Protein AF-A0A7J9T7B8-F1 (afdb_monomer)

Mean predicted aligned error: 6.63 Å

Solvent-accessible surface area (backbone atoms only — not compar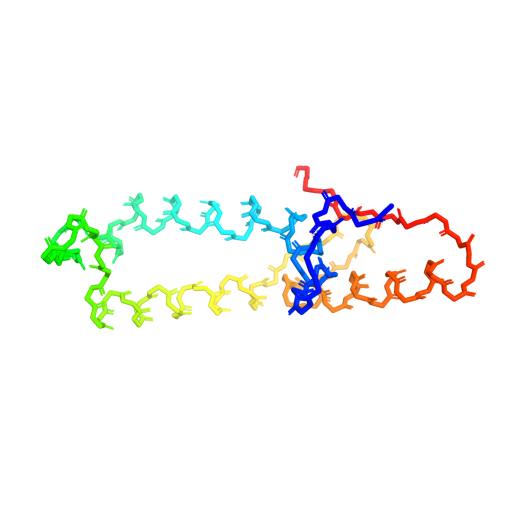able to full-atom values): 6850 Å² total; per-residue (Å²): 136,72,94,74,75,88,61,94,90,61,75,47,64,66,58,58,62,47,58,66,42,39,56,78,55,49,52,52,44,53,53,49,34,48,77,70,56,76,49,53,77,86,37,47,46,76,47,96,86,77,45,76,41,70,37,74,68,48,48,49,53,50,51,52,53,48,53,51,56,31,63,44,72,44,74,39,78,90,77,72,39,82,41,24,52,54,58,50,53,54,48,51,53,52,47,48,51,47,16,64,77,71,70,46,86,69,82,79,76,78,92,127

Radius of gyration: 17.37 Å; Cα contacts (8 Å, |Δi|>4): 84; chains: 1; bounding box: 42×32×42 Å

pLDDT: mean 87.17, std 12.57, range [43.38, 97.44]

Sequence (112 aa):
MAKRCLRYGRQSLPLDLVEEFRHPVVDGLVQTLVNTGIIKEDDFHKENNSAFFLNREAFKRFLTAYEERMEKLFLDRDENLNTSYRRLFQRQVVNMERAILNREEYQPFLVR

Structure (mmCIF, N/CA/C/O backbone):
data_AF-A0A7J9T7B8-F1
#
_entry.id   AF-A0A7J9T7B8-F1
#
loop_
_atom_site.group_PDB
_atom_site.id
_atom_site.type_symbol
_atom_site.label_atom_id
_atom_site.label_alt_id
_atom_site.label_comp_id
_atom_site.label_asym_id
_atom_site.label_entity_id
_atom_site.label_seq_id
_atom_site.pdbx_PDB_ins_code
_atom_site.Cartn_x
_atom_site.Cartn_y
_atom_site.Cartn_z
_atom_site.occupancy
_atom_site.B_iso_or_equiv
_atom_site.auth_seq_id
_atom_site.auth_comp_id
_atom_site.auth_asym_id
_atom_site.auth_atom_id
_atom_site.pdbx_PDB_model_num
ATOM 1 N N . MET A 1 1 ? -1.282 0.963 -23.076 1.00 49.72 1 MET A N 1
ATOM 2 C CA . MET A 1 1 ? -1.096 1.589 -21.748 1.00 49.72 1 MET A CA 1
ATOM 3 C C . MET A 1 1 ? -1.842 2.914 -21.717 1.00 49.72 1 MET A C 1
ATOM 5 O O . MET A 1 1 ? -1.966 3.510 -22.777 1.00 49.72 1 MET A O 1
ATOM 9 N N . ALA A 1 2 ? -2.360 3.322 -20.552 1.00 45.53 2 ALA A N 1
ATOM 10 C CA . ALA A 1 2 ? -3.420 4.321 -20.333 1.00 45.53 2 ALA A CA 1
ATOM 11 C C . ALA A 1 2 ? -4.853 3.762 -20.477 1.00 45.53 2 ALA A C 1
ATOM 13 O O . ALA A 1 2 ? -5.618 4.158 -21.354 1.00 45.53 2 ALA A O 1
ATOM 14 N N . LYS A 1 3 ? -5.242 2.840 -19.580 1.00 54.59 3 LYS A N 1
ATOM 15 C CA . LYS A 1 3 ? -6.626 2.308 -19.528 1.00 54.59 3 LYS A CA 1
ATOM 16 C C . LYS A 1 3 ? -7.654 3.366 -19.082 1.00 54.59 3 LYS A C 1
ATOM 18 O O . LYS A 1 3 ? -8.848 3.159 -19.262 1.00 54.59 3 LYS A O 1
ATOM 23 N N . ARG A 1 4 ? -7.216 4.499 -18.511 1.00 52.69 4 ARG A N 1
ATOM 24 C CA . ARG A 1 4 ? -8.080 5.544 -17.910 1.00 52.69 4 ARG A CA 1
ATOM 25 C C . ARG A 1 4 ? -7.979 6.916 -18.585 1.00 52.69 4 ARG A C 1
ATOM 27 O O . ARG A 1 4 ? -8.115 7.943 -17.918 1.00 52.69 4 ARG A O 1
ATOM 34 N N . CYS A 1 5 ? -7.714 6.961 -19.890 1.00 53.00 5 CYS A N 1
ATOM 35 C CA . CYS A 1 5 ? -7.446 8.209 -20.607 1.00 53.00 5 CYS A CA 1
ATOM 36 C C . CYS A 1 5 ? -8.613 8.634 -21.505 1.00 53.00 5 CYS A C 1
ATOM 38 O O . CYS A 1 5 ? -8.675 8.195 -22.643 1.00 53.00 5 CYS A O 1
ATOM 40 N N . LEU A 1 6 ? -9.514 9.501 -21.022 1.00 53.03 6 LEU A N 1
ATOM 41 C CA . LEU A 1 6 ? -10.400 10.299 -21.897 1.00 53.03 6 LEU A CA 1
ATOM 42 C C . LEU A 1 6 ? -10.724 11.714 -21.356 1.00 53.03 6 LEU A C 1
ATOM 44 O O . LEU A 1 6 ? -11.627 12.373 -21.864 1.00 53.03 6 LEU A O 1
ATOM 48 N N . ARG A 1 7 ? -10.013 12.235 -20.340 1.00 52.78 7 ARG A N 1
ATOM 49 C CA . ARG A 1 7 ? -10.192 13.631 -19.884 1.00 52.78 7 ARG A CA 1
ATOM 50 C C . ARG A 1 7 ? -8.862 14.327 -19.607 1.00 52.78 7 ARG A C 1
ATOM 52 O O . ARG A 1 7 ? -8.057 13.842 -18.814 1.00 52.78 7 ARG A O 1
ATOM 59 N N . TYR A 1 8 ? -8.673 15.477 -20.249 1.00 43.38 8 TYR A N 1
ATOM 60 C CA . TYR A 1 8 ? -7.521 16.361 -20.079 1.00 43.38 8 TYR A CA 1
ATOM 61 C C . TYR A 1 8 ? -7.410 16.820 -18.613 1.00 43.38 8 TYR A C 1
ATOM 63 O O . TYR A 1 8 ? -8.402 17.254 -18.030 1.00 43.38 8 TYR A O 1
ATOM 71 N N . GLY A 1 9 ? -6.223 16.680 -18.008 1.00 58.06 9 GLY A N 1
ATOM 72 C CA . GLY A 1 9 ? -5.931 17.105 -16.628 1.00 58.06 9 GLY A CA 1
ATOM 73 C C . GLY A 1 9 ? -5.896 16.000 -15.561 1.00 58.06 9 GLY A C 1
ATOM 74 O O . GLY A 1 9 ? -5.538 16.276 -14.419 1.00 58.06 9 GLY A O 1
ATOM 75 N N . ARG A 1 10 ? -6.219 14.741 -15.892 1.00 61.16 10 ARG A N 1
ATOM 76 C CA . ARG A 1 10 ? -6.084 13.623 -14.943 1.00 61.16 10 ARG A CA 1
ATOM 77 C C . ARG A 1 10 ? -4.659 13.070 -14.978 1.00 61.16 10 ARG A C 1
ATOM 79 O O . ARG A 1 10 ? -4.171 12.705 -16.043 1.00 61.16 10 ARG A O 1
ATOM 86 N N . GLN A 1 11 ? -4.020 12.938 -13.816 1.00 69.62 11 GLN A N 1
ATOM 87 C CA . GLN A 1 11 ? -2.764 12.195 -13.661 1.00 69.62 11 GLN A CA 1
ATOM 88 C C . GLN A 1 11 ? -3.031 10.691 -13.857 1.00 69.62 11 GLN A C 1
ATOM 90 O O . GLN A 1 11 ? -3.181 9.935 -12.900 1.00 69.62 11 GLN A O 1
ATOM 95 N N . SER A 1 12 ? -3.182 10.254 -15.107 1.00 76.69 12 SER A N 1
ATOM 96 C CA . SER A 1 12 ? -3.561 8.879 -15.453 1.00 76.69 12 SER A CA 1
ATOM 97 C C . SER A 1 12 ? -2.446 7.871 -15.185 1.00 76.69 12 SER A C 1
ATOM 99 O O . SER A 1 12 ? -2.735 6.745 -14.798 1.00 76.69 12 SER A O 1
ATOM 101 N N . LEU A 1 13 ? -1.183 8.278 -15.344 1.00 81.56 13 LEU A N 1
ATOM 102 C CA . LEU A 1 13 ? -0.029 7.393 -15.185 1.00 81.56 13 LEU A CA 1
ATOM 103 C C . LEU A 1 13 ? 0.174 6.925 -13.728 1.00 81.56 13 LEU A C 1
ATOM 105 O O . LEU A 1 13 ? 0.247 5.716 -13.523 1.00 81.56 13 LEU A O 1
ATOM 109 N N . PRO A 1 14 ? 0.185 7.804 -12.701 1.00 83.62 14 PRO A N 1
ATOM 110 C CA . PRO A 1 14 ? 0.273 7.347 -11.313 1.00 83.62 14 PRO A CA 1
ATOM 111 C C . PRO A 1 14 ? -0.905 6.460 -10.906 1.00 83.62 14 PRO A C 1
ATOM 113 O O . PRO A 1 14 ? -0.725 5.495 -10.173 1.00 83.62 14 PRO A O 1
ATOM 116 N N . LEU A 1 15 ? -2.112 6.765 -11.400 1.00 82.81 15 LEU A N 1
ATOM 117 C CA . LEU A 1 15 ? -3.292 5.950 -11.119 1.00 82.81 15 LEU 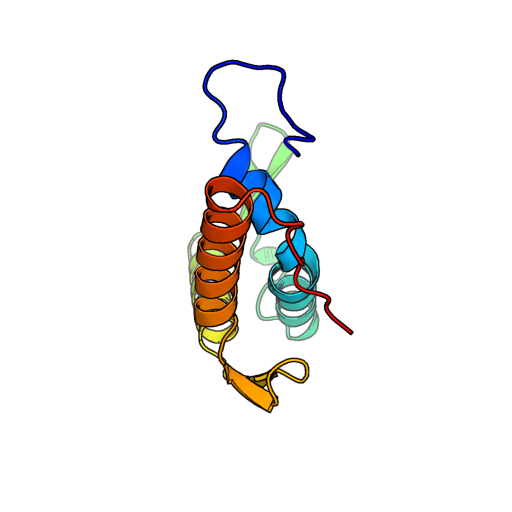A CA 1
ATOM 118 C C . LEU A 1 15 ? -3.163 4.542 -11.697 1.00 82.81 15 LEU A C 1
ATOM 120 O O . LEU A 1 15 ? -3.562 3.606 -11.017 1.00 82.81 15 LEU A O 1
ATOM 124 N N . ASP A 1 16 ? -2.612 4.399 -12.904 1.00 86.06 16 ASP A N 1
ATOM 125 C CA . ASP A 1 16 ? -2.371 3.093 -13.522 1.00 86.06 16 ASP A CA 1
ATOM 126 C C . ASP A 1 16 ? -1.271 2.313 -12.773 1.00 86.06 16 ASP A C 1
ATOM 128 O O . ASP A 1 16 ? -1.443 1.120 -12.544 1.00 86.06 16 ASP A O 1
ATOM 132 N N . LEU A 1 17 ? -0.201 2.973 -12.308 1.00 86.56 17 LEU A N 1
ATOM 133 C CA . LEU A 1 17 ? 0.858 2.328 -11.512 1.00 86.56 17 LEU A CA 1
ATOM 134 C C . LEU A 1 17 ? 0.358 1.836 -10.146 1.00 86.56 17 LEU A C 1
ATOM 136 O O . LEU A 1 17 ? 0.740 0.763 -9.691 1.00 86.56 17 LEU A O 1
ATOM 140 N N . VAL A 1 18 ? -0.521 2.595 -9.487 1.00 88.62 18 VAL A N 1
ATOM 141 C CA . VAL A 1 18 ? -1.088 2.218 -8.179 1.00 88.62 18 VAL A CA 1
ATOM 142 C C . VAL A 1 18 ? -1.992 0.983 -8.267 1.00 88.62 18 VAL A C 1
ATOM 144 O O . VAL A 1 18 ? -2.188 0.305 -7.257 1.00 88.62 18 VAL A O 1
ATOM 147 N N . GLU A 1 19 ? -2.533 0.651 -9.444 1.00 88.06 19 GLU A N 1
ATOM 148 C CA . GLU A 1 19 ? -3.397 -0.525 -9.611 1.00 88.06 19 GLU A CA 1
ATOM 149 C C . GLU A 1 19 ? -2.720 -1.825 -9.170 1.00 88.06 19 GLU A C 1
ATOM 151 O O . GLU A 1 19 ? -3.360 -2.631 -8.497 1.00 88.06 19 GLU A O 1
ATOM 156 N N . GLU A 1 20 ? -1.432 -1.994 -9.480 1.00 86.88 20 GLU A N 1
ATOM 157 C CA . GLU A 1 20 ? -0.643 -3.187 -9.127 1.00 86.88 20 GLU A CA 1
ATOM 158 C C . GLU A 1 20 ? -0.539 -3.391 -7.609 1.00 86.88 20 GLU A C 1
ATOM 160 O O . GLU A 1 20 ? -0.442 -4.511 -7.112 1.00 86.88 20 GLU A O 1
ATOM 165 N N . PHE A 1 21 ? -0.607 -2.299 -6.852 1.00 90.69 21 PHE A N 1
ATOM 166 C CA . PHE A 1 21 ? -0.368 -2.297 -5.416 1.00 90.69 21 PHE A CA 1
ATOM 167 C C . PHE A 1 21 ? -1.642 -2.212 -4.583 1.00 90.69 21 PHE A C 1
ATOM 169 O O . PHE A 1 21 ? -1.581 -2.384 -3.363 1.00 90.69 21 PHE A O 1
ATOM 176 N N . ARG A 1 22 ? -2.806 -1.966 -5.200 1.00 90.06 22 ARG A N 1
ATOM 177 C CA . ARG A 1 22 ? -4.053 -1.774 -4.448 1.00 90.06 22 ARG A CA 1
ATOM 178 C C . ARG A 1 22 ? -4.379 -2.989 -3.588 1.00 90.06 22 ARG A C 1
ATOM 180 O O . ARG A 1 22 ? -4.619 -2.838 -2.397 1.00 90.06 22 ARG A O 1
ATOM 187 N N . HIS A 1 23 ? -4.313 -4.182 -4.161 1.00 90.44 23 HIS A N 1
ATOM 188 C CA . HIS A 1 23 ? -4.608 -5.397 -3.416 1.00 90.44 23 HIS A CA 1
ATOM 189 C C . HIS A 1 23 ? -3.592 -5.699 -2.291 1.00 90.44 23 HIS A C 1
ATOM 191 O O . HIS A 1 23 ? -3.988 -5.779 -1.123 1.00 90.44 23 HIS A O 1
ATOM 197 N N . PRO A 1 24 ? -2.275 -5.810 -2.568 1.00 89.50 24 PRO A N 1
ATOM 198 C CA . PRO A 1 24 ? -1.298 -6.179 -1.541 1.00 89.50 24 PRO A CA 1
ATOM 199 C C . PRO A 1 24 ? -1.085 -5.102 -0.478 1.00 89.50 24 PRO A C 1
ATOM 201 O O . PRO A 1 24 ? -0.747 -5.431 0.659 1.00 89.50 24 PRO A O 1
ATOM 204 N N . VAL A 1 25 ? -1.249 -3.821 -0.812 1.00 92.38 25 VAL A N 1
ATOM 205 C CA . VAL A 1 25 ? -1.000 -2.725 0.131 1.00 92.38 25 VAL A CA 1
ATOM 206 C C . VAL A 1 25 ? -2.294 -2.274 0.788 1.00 92.38 25 VAL A C 1
ATOM 208 O O . VAL A 1 25 ? -2.354 -2.252 2.012 1.00 92.38 25 VAL A O 1
ATOM 211 N N . VAL A 1 26 ? -3.325 -1.938 0.009 1.00 93.56 26 VAL A N 1
ATOM 212 C CA . VAL A 1 26 ? -4.542 -1.299 0.531 1.00 93.56 26 VAL A CA 1
ATOM 213 C C . VAL A 1 26 ? -5.522 -2.334 1.069 1.00 93.56 26 VAL A C 1
ATOM 215 O O . VAL A 1 26 ? -5.847 -2.282 2.254 1.00 93.56 26 VAL A O 1
ATOM 218 N N . ASP A 1 27 ? -5.955 -3.298 0.256 1.00 93.12 27 ASP A N 1
ATOM 219 C CA . ASP A 1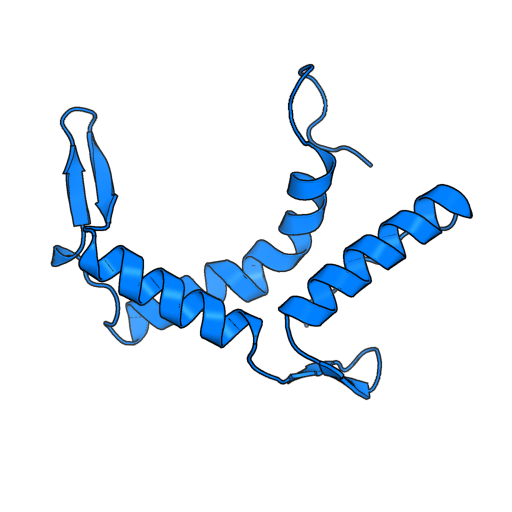 27 ? -6.993 -4.257 0.668 1.00 93.12 27 ASP A CA 1
ATOM 220 C C . ASP A 1 27 ? -6.522 -5.090 1.869 1.00 93.12 27 ASP A C 1
ATOM 222 O O . ASP A 1 27 ? -7.219 -5.208 2.880 1.00 93.12 27 ASP A O 1
ATOM 226 N N . GLY A 1 28 ? -5.285 -5.593 1.807 1.00 93.56 28 GLY A N 1
ATOM 227 C CA . GLY A 1 28 ? -4.687 -6.341 2.911 1.00 93.56 28 GLY A CA 1
ATOM 228 C C . GLY A 1 28 ? -4.468 -5.505 4.180 1.00 93.56 28 GLY A C 1
ATOM 229 O O . GLY A 1 28 ? -4.518 -6.0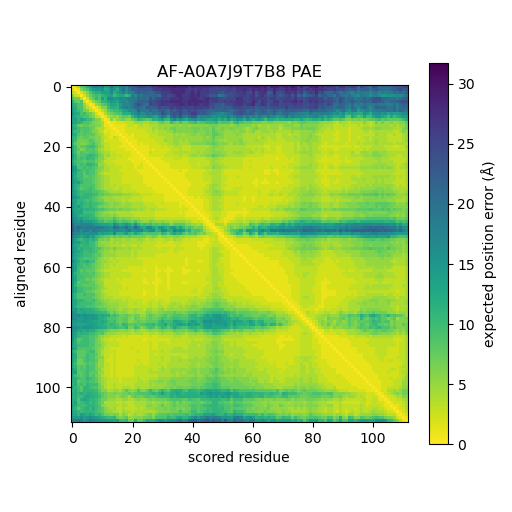48 5.288 1.00 93.56 28 GLY A O 1
ATOM 230 N N . LEU A 1 29 ? -4.217 -4.195 4.056 1.00 95.62 29 LEU A N 1
ATOM 231 C CA . LEU A 1 29 ? -4.138 -3.292 5.209 1.00 95.62 29 LEU A CA 1
ATOM 232 C C . LEU A 1 29 ? -5.512 -3.125 5.845 1.00 95.62 29 LEU A C 1
ATOM 234 O O . LEU A 1 29 ? -5.642 -3.337 7.046 1.00 95.62 29 LEU A O 1
ATOM 238 N N . VAL A 1 30 ? -6.531 -2.797 5.049 1.00 96.00 30 VAL A N 1
ATOM 239 C CA . VAL A 1 30 ? -7.905 -2.609 5.532 1.00 96.00 30 VAL A CA 1
ATOM 240 C C . VAL A 1 30 ? -8.397 -3.867 6.239 1.00 96.00 30 VAL A C 1
ATOM 242 O O . VAL A 1 30 ? -8.887 -3.778 7.362 1.00 96.00 30 VAL A O 1
ATOM 245 N N . GLN A 1 31 ? -8.185 -5.044 5.643 1.00 96.00 31 GLN A N 1
ATOM 246 C CA . GLN A 1 31 ? -8.561 -6.312 6.265 1.00 96.00 31 GLN A CA 1
ATOM 247 C C . GLN A 1 31 ? -7.870 -6.508 7.621 1.00 96.00 31 GLN A C 1
ATOM 249 O O . GLN A 1 31 ? -8.506 -6.920 8.588 1.00 96.00 31 GLN A O 1
ATOM 254 N N . THR A 1 32 ? -6.582 -6.171 7.717 1.00 95.69 32 THR A N 1
ATOM 255 C CA . THR A 1 32 ? -5.832 -6.268 8.975 1.00 95.69 32 THR A CA 1
ATOM 256 C C . THR A 1 32 ? -6.382 -5.298 10.019 1.00 95.69 32 THR A C 1
ATOM 258 O O . THR A 1 32 ? -6.622 -5.697 11.155 1.00 95.69 32 THR A O 1
ATOM 261 N N . LEU A 1 33 ? -6.616 -4.038 9.646 1.00 96.81 33 LEU A N 1
ATOM 262 C CA . LEU A 1 33 ? -7.109 -2.996 10.550 1.00 96.81 33 LEU A CA 1
ATOM 263 C C . LEU A 1 33 ? -8.498 -3.314 11.112 1.00 96.81 33 LEU A C 1
ATOM 265 O O . LEU A 1 33 ? -8.738 -3.078 12.295 1.00 96.81 33 LEU A O 1
ATOM 269 N N . VAL A 1 34 ? -9.380 -3.878 10.283 1.00 95.88 34 VAL A N 1
ATOM 270 C CA . VAL A 1 34 ? -10.720 -4.308 10.700 1.00 95.88 34 VAL A CA 1
ATOM 271 C C . VAL A 1 34 ? -10.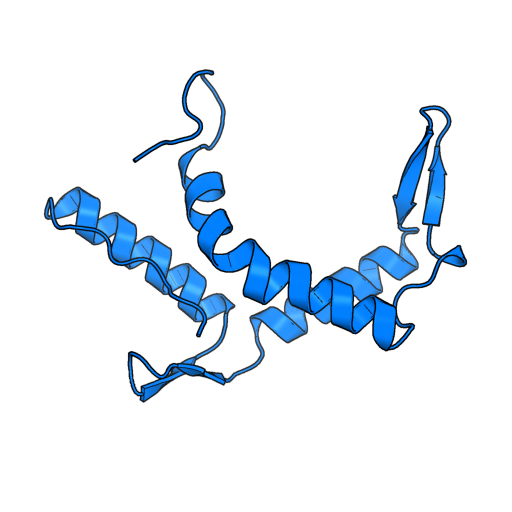633 -5.549 11.589 1.00 95.88 34 VAL A C 1
ATOM 273 O O . VAL A 1 34 ? -11.168 -5.544 12.694 1.00 95.88 34 VAL A O 1
ATOM 276 N N . ASN A 1 35 ? -9.897 -6.587 11.173 1.00 96.81 35 ASN A N 1
ATOM 277 C CA . ASN A 1 35 ? -9.806 -7.845 11.928 1.00 96.81 35 ASN A CA 1
ATOM 278 C C . ASN A 1 35 ? -9.134 -7.683 13.298 1.00 96.81 35 ASN A C 1
ATOM 280 O O . ASN A 1 35 ? -9.461 -8.398 14.240 1.00 96.81 35 ASN A O 1
ATOM 284 N N . THR A 1 36 ? -8.182 -6.758 13.412 1.00 96.25 36 THR A N 1
ATOM 285 C CA . THR A 1 36 ? -7.501 -6.452 14.681 1.00 96.25 36 THR A CA 1
ATOM 286 C C . THR A 1 36 ? -8.277 -5.457 15.545 1.00 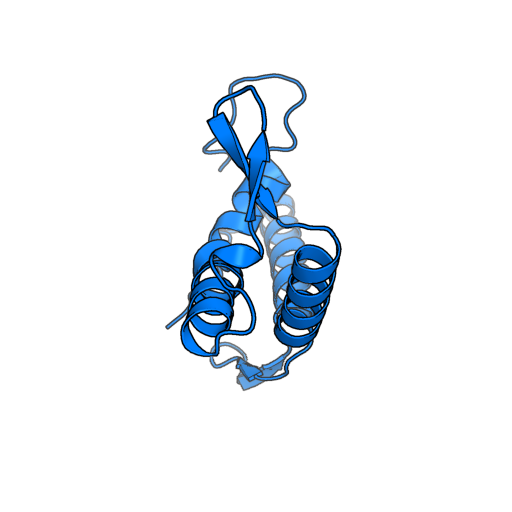96.25 36 THR A C 1
ATOM 288 O O . THR A 1 36 ? -7.883 -5.198 16.681 1.00 96.25 36 THR A O 1
ATOM 291 N N . GLY A 1 37 ? -9.374 -4.887 15.032 1.00 95.00 37 GLY A N 1
ATOM 292 C CA . GLY A 1 37 ? -10.162 -3.871 15.723 1.00 95.00 37 GLY A CA 1
ATOM 293 C C . GLY A 1 37 ? -9.430 -2.539 15.911 1.00 95.00 37 GLY A C 1
ATOM 294 O O . GLY A 1 37 ? -9.831 -1.753 16.770 1.00 95.00 37 GLY A O 1
ATOM 295 N N . ILE A 1 38 ? -8.363 -2.278 15.141 1.00 95.25 38 ILE A N 1
ATOM 296 C CA . ILE A 1 38 ? -7.663 -0.983 15.145 1.00 95.25 38 ILE A CA 1
ATOM 297 C C . ILE A 1 38 ? -8.577 0.112 14.598 1.00 95.25 38 ILE A C 1
ATOM 299 O O . ILE A 1 38 ? -8.498 1.240 15.075 1.00 95.25 38 ILE A O 1
ATOM 303 N N . ILE A 1 39 ? -9.429 -0.212 13.625 1.00 97.12 39 ILE A N 1
ATOM 304 C CA . ILE A 1 39 ? -10.494 0.661 13.120 1.00 97.12 39 ILE A CA 1
ATOM 305 C C . ILE A 1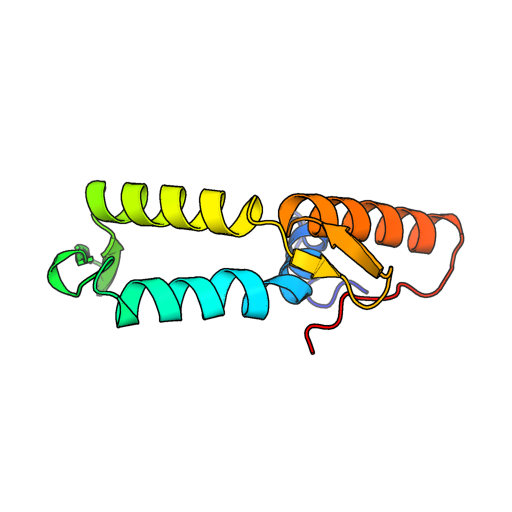 39 ? -11.832 -0.037 13.373 1.00 97.12 39 ILE A C 1
ATOM 307 O O . ILE A 1 39 ? -11.975 -1.218 13.050 1.00 97.12 39 ILE A O 1
ATOM 311 N N . LYS A 1 40 ? -12.797 0.679 13.956 1.00 96.25 40 LYS A N 1
ATOM 312 C CA . LYS A 1 40 ? -14.119 0.150 14.346 1.00 96.25 40 LYS A CA 1
ATOM 313 C C . LYS A 1 40 ? -15.260 0.963 13.737 1.00 96.25 40 LYS A C 1
ATOM 315 O O . LYS A 1 40 ? -15.029 2.024 13.177 1.00 96.25 40 LYS A O 1
ATOM 320 N N . GLU A 1 41 ? -16.497 0.490 13.867 1.00 94.56 41 GLU A N 1
ATOM 321 C CA . GLU A 1 41 ? -17.683 1.210 13.370 1.00 94.56 41 GLU A CA 1
ATOM 322 C C . GLU A 1 41 ? -17.821 2.611 13.990 1.00 94.56 41 GLU A C 1
ATOM 324 O O . GLU A 1 41 ? -18.039 3.579 13.264 1.00 94.56 41 GLU A O 1
ATOM 329 N N . ASP A 1 42 ? -17.564 2.740 15.296 1.00 95.56 42 ASP A N 1
ATOM 330 C CA . ASP A 1 42 ? -17.599 4.017 16.032 1.00 95.56 42 ASP A CA 1
ATOM 331 C C . ASP A 1 42 ? -16.539 5.030 15.563 1.00 95.56 42 ASP A C 1
ATOM 333 O O . ASP A 1 42 ? -16.598 6.217 15.892 1.00 95.56 42 ASP A O 1
ATOM 337 N N . ASP A 1 43 ? -15.552 4.582 14.781 1.00 96.25 43 ASP A N 1
ATOM 338 C CA . ASP A 1 43 ? -14.546 5.465 14.201 1.00 96.25 43 ASP A CA 1
ATOM 339 C C . ASP A 1 43 ? -15.063 6.254 12.991 1.00 96.25 43 ASP A C 1
ATOM 341 O O . ASP A 1 43 ? -14.393 7.179 12.513 1.00 96.25 43 ASP A O 1
ATOM 345 N N . PHE A 1 44 ? -16.257 5.915 12.503 1.00 95.50 44 PHE A N 1
ATOM 346 C CA . PHE A 1 44 ? -16.896 6.564 11.373 1.00 95.50 44 PHE A CA 1
ATOM 347 C C . PHE A 1 44 ? -18.014 7.502 11.820 1.00 95.50 44 PHE A C 1
ATOM 349 O O . PHE A 1 44 ? -18.772 7.228 12.744 1.00 95.50 44 PHE A O 1
ATOM 356 N N . HIS A 1 45 ? -18.158 8.610 11.102 1.00 93.50 45 HIS A N 1
ATOM 357 C CA . HIS A 1 45 ? -19.283 9.525 11.249 1.00 93.50 45 HIS A CA 1
ATOM 358 C C . HIS A 1 45 ? -19.921 9.787 9.888 1.00 93.50 45 HIS A C 1
ATOM 360 O O . HIS A 1 45 ? -19.248 9.799 8.855 1.00 93.50 45 HIS A O 1
ATOM 366 N N . LYS A 1 46 ? -21.240 9.974 9.889 1.00 92.75 46 LYS A N 1
ATOM 367 C CA . LYS A 1 46 ? -22.018 10.247 8.682 1.00 92.75 46 LYS A CA 1
ATOM 368 C C . LYS A 1 46 ? -22.129 11.755 8.475 1.00 92.75 46 LYS A C 1
ATOM 370 O O . LYS A 1 46 ? -22.577 12.464 9.371 1.00 92.75 46 LYS A O 1
ATOM 375 N N . GLU A 1 47 ? -21.766 12.237 7.293 1.00 89.12 47 GLU A N 1
ATOM 376 C CA . GLU A 1 47 ? -22.070 13.608 6.876 1.00 89.12 47 GLU A CA 1
ATOM 377 C C . GLU A 1 47 ? -23.461 13.714 6.234 1.00 89.12 47 GLU A C 1
ATOM 379 O O . GLU A 1 47 ? -24.053 12.728 5.784 1.00 89.12 47 GLU A O 1
ATOM 384 N N . ASN A 1 48 ? -23.949 14.953 6.117 1.00 83.00 48 ASN A N 1
ATOM 385 C CA . ASN A 1 48 ? -25.254 15.310 5.548 1.00 83.00 48 ASN A CA 1
ATOM 386 C C . ASN A 1 48 ? -25.532 14.679 4.168 1.00 83.00 48 ASN A C 1
ATOM 388 O O . ASN A 1 48 ? -26.679 14.384 3.845 1.00 83.00 48 ASN A O 1
ATOM 392 N N . ASN A 1 49 ? -24.490 14.394 3.379 1.00 84.12 49 ASN A N 1
ATOM 393 C CA . ASN A 1 49 ? -24.600 13.791 2.045 1.00 84.12 49 ASN A CA 1
ATOM 394 C C . ASN A 1 49 ? -24.649 12.252 2.045 1.00 84.12 49 ASN A C 1
ATOM 396 O O . ASN A 1 49 ? -24.411 11.623 1.018 1.00 84.12 49 ASN A O 1
ATOM 400 N N . SER A 1 50 ? -24.934 11.619 3.185 1.00 84.81 50 SER A N 1
ATOM 401 C CA . SER A 1 50 ? -24.920 10.156 3.353 1.00 84.81 50 SER A CA 1
ATOM 402 C C . SER A 1 50 ? -23.571 9.464 3.124 1.00 84.81 50 SER A C 1
ATOM 404 O O . SER A 1 50 ? -23.518 8.238 3.052 1.00 84.81 50 SER A O 1
ATOM 406 N N . ALA A 1 51 ? -22.481 10.227 3.075 1.00 90.31 51 ALA A N 1
ATOM 407 C CA . ALA A 1 51 ? -21.125 9.700 3.073 1.00 90.31 51 ALA A CA 1
ATOM 408 C C . ALA A 1 51 ? -20.654 9.415 4.507 1.00 90.31 51 ALA A C 1
ATOM 410 O O . ALA A 1 51 ? -20.996 10.150 5.436 1.00 90.31 51 ALA A O 1
ATOM 411 N N . PHE A 1 52 ? -19.861 8.358 4.670 1.00 92.62 52 PHE A N 1
ATOM 412 C CA . PHE A 1 52 ? -19.192 8.033 5.926 1.00 92.62 52 PHE A CA 1
ATOM 413 C C . PHE A 1 52 ? -17.730 8.458 5.858 1.00 92.62 52 PHE A C 1
ATOM 415 O O . PHE A 1 52 ? -17.033 8.163 4.887 1.00 92.62 52 PHE A O 1
ATOM 422 N N . PHE A 1 53 ? -17.269 9.120 6.911 1.00 93.88 53 PHE A N 1
ATOM 423 C CA . PHE A 1 53 ? -15.908 9.615 7.040 1.00 93.88 53 PHE A CA 1
ATOM 424 C C . PHE A 1 53 ? -15.261 9.050 8.296 1.00 93.88 53 PHE A C 1
ATOM 426 O O . PHE A 1 53 ? -15.903 8.928 9.337 1.00 93.88 53 PHE A O 1
ATOM 433 N N . LEU A 1 54 ? -13.968 8.742 8.211 1.00 95.12 54 LEU A N 1
ATOM 434 C CA . LEU A 1 54 ? -13.168 8.430 9.391 1.00 95.12 54 LEU A CA 1
ATOM 435 C C . LEU A 1 54 ? -13.000 9.686 10.242 1.00 95.12 54 LEU A C 1
ATOM 437 O O . LEU A 1 54 ? -12.705 10.768 9.728 1.00 95.12 54 LEU A O 1
ATOM 441 N N . ASN A 1 55 ? -13.140 9.541 11.555 1.00 95.62 55 ASN A N 1
ATOM 442 C CA . ASN A 1 55 ? -12.761 10.597 12.478 1.00 95.62 55 ASN A CA 1
ATOM 443 C C . ASN A 1 55 ? -11.235 10.836 12.430 1.00 95.62 55 ASN A C 1
ATOM 445 O O . ASN A 1 55 ? -10.447 10.018 11.943 1.00 95.62 55 ASN A O 1
ATOM 449 N N . ARG A 1 56 ? -10.796 11.986 12.946 1.00 95.81 56 ARG A N 1
ATOM 450 C CA . ARG A 1 56 ? -9.390 12.409 12.855 1.00 95.81 56 ARG A CA 1
ATOM 451 C C . ARG A 1 56 ? -8.424 11.448 13.559 1.00 95.81 56 ARG A C 1
ATOM 453 O O . ARG A 1 56 ? -7.288 11.300 13.113 1.00 95.81 56 ARG A O 1
ATOM 460 N N . GLU A 1 57 ? -8.839 10.825 14.656 1.00 95.88 57 GLU A N 1
ATOM 461 C CA . GLU A 1 57 ? -7.993 9.907 15.428 1.00 95.88 57 GLU A CA 1
ATOM 462 C C . GLU A 1 57 ? -7.826 8.560 14.725 1.00 95.88 57 GLU A C 1
ATOM 464 O O . GLU A 1 57 ? -6.722 8.022 14.646 1.00 95.88 57 GLU A O 1
ATOM 469 N N . ALA A 1 58 ? -8.907 8.036 14.157 1.00 96.06 58 ALA A N 1
ATOM 470 C CA . ALA A 1 58 ? -8.908 6.840 13.333 1.00 96.06 58 ALA A CA 1
ATOM 471 C C . ALA A 1 58 ? -8.106 7.043 12.047 1.00 96.06 58 ALA A C 1
ATOM 473 O O . ALA A 1 58 ? -7.306 6.187 11.676 1.00 96.06 58 ALA A O 1
ATOM 474 N N . PHE A 1 59 ? -8.224 8.214 11.417 1.00 96.00 59 PHE A N 1
ATOM 475 C CA . PHE A 1 59 ? -7.414 8.552 10.250 1.00 96.00 59 PHE A CA 1
ATOM 476 C C . PHE A 1 59 ? -5.913 8.586 10.574 1.00 96.00 59 PHE A C 1
ATOM 478 O O . PHE A 1 59 ? -5.109 8.067 9.805 1.00 96.00 59 PHE A O 1
ATOM 485 N N . LYS A 1 60 ? -5.515 9.114 11.742 1.00 97.19 60 LYS A N 1
ATOM 486 C CA . LYS A 1 60 ? -4.115 9.043 12.198 1.00 97.19 60 LYS A CA 1
ATOM 487 C C . LYS A 1 60 ? -3.642 7.599 12.381 1.00 97.19 60 LYS A C 1
ATOM 489 O O . LYS A 1 60 ? -2.582 7.263 11.867 1.00 97.19 60 LYS A O 1
ATOM 494 N N . ARG A 1 61 ? -4.428 6.747 13.055 1.00 97.25 61 ARG A N 1
ATOM 495 C CA . ARG A 1 61 ? -4.119 5.310 13.213 1.00 97.25 61 ARG A CA 1
ATOM 496 C C . ARG A 1 61 ? -3.954 4.616 11.861 1.00 97.25 61 ARG A C 1
ATOM 498 O O . ARG A 1 61 ? -2.998 3.871 11.669 1.00 97.25 61 ARG A O 1
ATOM 505 N N . PHE A 1 62 ? -4.853 4.901 10.918 1.00 96.94 62 PHE A N 1
ATOM 506 C CA . PHE A 1 62 ? -4.775 4.385 9.554 1.00 96.94 62 PHE A CA 1
ATOM 507 C C . PHE A 1 62 ? -3.470 4.802 8.865 1.00 96.94 62 PHE A C 1
ATOM 509 O O . PHE A 1 62 ? -2.782 3.950 8.309 1.00 96.94 62 PHE A O 1
ATOM 516 N N . LEU A 1 63 ? -3.103 6.088 8.927 1.00 96.88 63 LEU A N 1
ATOM 517 C CA . LEU A 1 63 ? -1.862 6.590 8.331 1.00 96.88 63 LEU A CA 1
ATOM 518 C C . LEU A 1 63 ? -0.622 5.943 8.952 1.00 96.88 63 LEU A C 1
ATOM 520 O O . LEU A 1 63 ? 0.270 5.534 8.218 1.00 96.88 63 LEU A O 1
ATOM 524 N N . THR A 1 64 ? -0.575 5.800 10.278 1.00 97.44 64 THR A N 1
ATOM 525 C CA . THR A 1 64 ? 0.531 5.115 10.959 1.00 97.44 64 THR A CA 1
ATOM 526 C C . THR A 1 64 ? 0.676 3.675 10.469 1.00 97.44 64 THR A C 1
ATOM 528 O O . THR A 1 64 ? 1.759 3.282 10.045 1.00 97.44 64 THR A O 1
ATOM 531 N N . ALA A 1 65 ? -0.416 2.911 10.435 1.00 96.88 65 ALA A N 1
ATOM 532 C CA . ALA A 1 65 ? -0.380 1.526 9.973 1.00 96.88 65 ALA A CA 1
ATOM 533 C C . ALA A 1 65 ? -0.049 1.402 8.474 1.00 96.88 65 ALA A C 1
ATOM 535 O O . ALA A 1 65 ? 0.602 0.444 8.051 1.00 96.88 65 ALA A O 1
ATOM 536 N N . TYR A 1 66 ? -0.481 2.368 7.659 1.00 96.56 66 TYR A N 1
ATOM 537 C CA . TYR A 1 66 ? -0.102 2.448 6.252 1.00 96.56 66 TYR A CA 1
ATOM 538 C C . TYR A 1 66 ? 1.405 2.673 6.094 1.00 96.56 66 TYR A C 1
ATOM 540 O O . TYR A 1 66 ? 2.055 1.933 5.359 1.00 96.56 66 TYR A O 1
ATOM 548 N N . GLU A 1 67 ? 1.973 3.643 6.811 1.00 96.75 67 GLU A N 1
ATOM 549 C CA . GLU A 1 67 ? 3.411 3.926 6.794 1.00 96.75 67 GLU A CA 1
ATOM 550 C C . GLU A 1 67 ? 4.232 2.715 7.255 1.00 96.75 67 GLU A C 1
ATOM 552 O O . GLU A 1 67 ? 5.178 2.313 6.577 1.00 96.75 67 GLU A O 1
ATOM 557 N N . GLU A 1 68 ? 3.819 2.059 8.342 1.00 96.12 68 GLU A N 1
ATOM 558 C CA . GLU A 1 68 ? 4.441 0.820 8.817 1.00 96.12 68 GLU A CA 1
ATOM 559 C C . GLU A 1 68 ? 4.388 -0.288 7.761 1.00 96.12 68 GLU A C 1
ATOM 561 O O . GLU A 1 68 ? 5.387 -0.970 7.525 1.00 96.12 68 GLU A O 1
ATOM 566 N N . ARG A 1 69 ? 3.249 -0.461 7.077 1.00 95.25 69 ARG A N 1
ATOM 567 C CA . ARG A 1 69 ? 3.129 -1.449 5.996 1.00 95.25 69 ARG A CA 1
ATOM 568 C C . ARG A 1 69 ? 4.048 -1.118 4.826 1.00 95.25 69 ARG A C 1
ATOM 570 O O . ARG A 1 69 ? 4.624 -2.034 4.247 1.00 95.25 69 ARG A O 1
ATOM 577 N N . MET A 1 70 ? 4.192 0.160 4.485 1.00 95.31 70 MET A N 1
ATOM 578 C CA . MET A 1 70 ? 5.032 0.617 3.379 1.00 95.31 70 MET A CA 1
ATOM 579 C C . MET A 1 70 ? 6.527 0.414 3.639 1.00 95.31 70 MET A C 1
ATOM 581 O O . MET A 1 70 ? 7.263 0.124 2.693 1.00 95.31 70 MET A O 1
ATOM 585 N N . GLU A 1 71 ? 6.960 0.540 4.895 1.00 95.94 71 GLU A N 1
ATOM 586 C CA . GLU A 1 71 ? 8.354 0.354 5.320 1.00 95.94 71 GLU A CA 1
ATOM 587 C C . GLU A 1 71 ? 8.700 -1.088 5.707 1.00 95.94 71 GLU A C 1
ATOM 589 O O . GLU A 1 71 ? 9.873 -1.467 5.697 1.00 95.94 71 GLU A O 1
ATOM 594 N N . LYS A 1 72 ? 7.699 -1.919 6.019 1.00 94.31 72 LYS A N 1
ATOM 595 C CA . LYS A 1 72 ? 7.913 -3.315 6.403 1.00 94.31 72 LYS A CA 1
ATOM 596 C C . LYS A 1 72 ? 8.722 -4.060 5.340 1.00 94.31 72 LYS A C 1
ATOM 598 O O . LYS A 1 72 ? 8.311 -4.167 4.183 1.00 94.31 72 LYS A O 1
ATOM 603 N N . LEU A 1 73 ? 9.852 -4.617 5.773 1.00 94.12 73 LEU A N 1
ATOM 604 C CA . LEU A 1 73 ? 10.709 -5.431 4.924 1.00 94.12 73 LEU A CA 1
ATOM 605 C C . LEU A 1 73 ? 10.085 -6.810 4.683 1.00 94.12 73 LEU A C 1
ATOM 607 O O . LEU A 1 73 ? 9.575 -7.451 5.606 1.00 94.12 73 LEU A O 1
ATOM 611 N N . PHE A 1 74 ? 10.165 -7.274 3.444 1.00 90.94 74 PHE A N 1
ATOM 612 C CA . PHE A 1 74 ? 9.823 -8.623 3.024 1.00 90.94 74 PHE A CA 1
ATOM 613 C C . PHE A 1 74 ? 10.815 -9.109 1.963 1.00 90.94 74 PHE A C 1
ATOM 615 O O . PHE A 1 74 ? 11.476 -8.311 1.297 1.00 90.94 74 PHE A O 1
ATOM 622 N N . LEU A 1 75 ? 10.925 -10.428 1.819 1.00 88.12 75 LEU A N 1
ATOM 623 C CA . LEU A 1 75 ? 11.728 -11.032 0.764 1.00 88.12 75 LEU A CA 1
ATOM 624 C C . LEU A 1 75 ? 10.953 -10.965 -0.552 1.00 88.12 75 LEU A C 1
ATOM 626 O O . LEU A 1 75 ? 9.929 -11.636 -0.706 1.00 88.12 75 LEU A O 1
ATOM 630 N N . ASP A 1 76 ? 11.453 -10.173 -1.490 1.00 84.94 76 ASP A N 1
ATOM 631 C CA . ASP A 1 76 ? 11.011 -10.208 -2.874 1.00 84.94 76 ASP A CA 1
ATOM 632 C C . ASP A 1 76 ? 11.563 -11.469 -3.536 1.00 84.94 76 ASP A C 1
ATOM 634 O O . ASP A 1 76 ? 12.778 -11.653 -3.626 1.00 84.94 76 ASP A O 1
ATOM 638 N N . ARG A 1 77 ? 10.667 -12.361 -3.961 1.00 77.94 77 ARG A N 1
ATOM 639 C CA . ARG A 1 77 ? 11.043 -13.656 -4.539 1.00 77.94 77 ARG A CA 1
ATOM 640 C C . ARG A 1 77 ? 11.543 -13.542 -5.972 1.00 77.94 77 ARG A C 1
ATOM 642 O O . ARG A 1 77 ? 12.269 -14.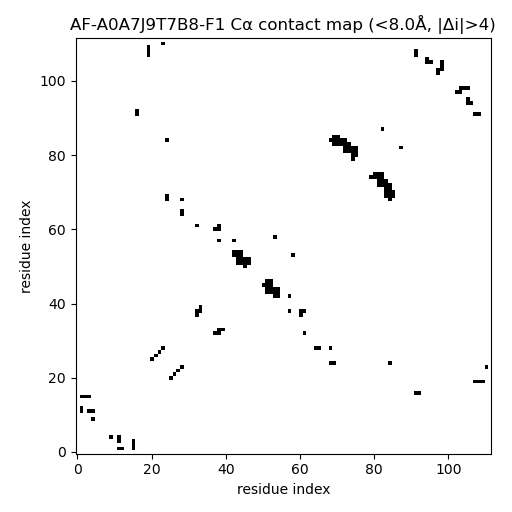433 -6.401 1.00 77.94 77 ARG A O 1
ATOM 649 N N . ASP A 1 78 ? 11.180 -12.481 -6.687 1.00 78.56 78 ASP A N 1
ATOM 650 C CA . ASP A 1 78 ? 11.606 -12.305 -8.076 1.00 78.56 78 ASP A CA 1
ATOM 651 C C . ASP A 1 78 ? 13.087 -11.905 -8.138 1.00 78.56 78 ASP A C 1
ATOM 653 O O . ASP A 1 78 ? 13.834 -12.390 -8.985 1.00 78.56 78 ASP A O 1
ATOM 657 N N . GLU A 1 79 ? 13.539 -11.085 -7.185 1.00 75.44 79 GLU A N 1
ATOM 658 C CA . GLU A 1 79 ? 14.932 -10.622 -7.108 1.00 75.44 79 GLU A CA 1
ATOM 659 C C . GLU A 1 79 ? 15.757 -11.321 -6.013 1.00 75.44 79 GLU A C 1
ATOM 661 O O . GLU A 1 79 ? 16.969 -11.129 -5.948 1.00 75.44 79 GLU A O 1
ATOM 666 N N . ASN A 1 80 ? 15.134 -12.148 -5.162 1.00 81.50 80 ASN A N 1
ATOM 667 C CA . ASN A 1 80 ? 15.740 -12.746 -3.962 1.00 81.50 80 ASN A CA 1
ATOM 668 C C . ASN A 1 80 ? 16.411 -11.708 -3.042 1.00 81.50 80 ASN A C 1
ATOM 670 O O . ASN A 1 80 ? 17.482 -11.942 -2.478 1.00 81.50 80 ASN A O 1
ATOM 674 N N . LEU A 1 81 ? 15.768 -10.550 -2.873 1.00 85.88 81 LEU A N 1
ATOM 675 C CA . LEU A 1 81 ? 16.274 -9.437 -2.070 1.00 85.88 81 LEU A CA 1
ATOM 676 C C . LEU A 1 81 ? 15.251 -8.989 -1.027 1.00 85.88 81 LEU A C 1
ATOM 678 O O . LEU A 1 81 ? 14.046 -8.981 -1.266 1.00 85.88 81 LEU A O 1
ATOM 682 N N . ASN A 1 82 ? 15.740 -8.562 0.139 1.00 89.06 82 ASN A N 1
ATOM 683 C CA . ASN A 1 82 ? 14.893 -7.913 1.137 1.00 89.06 82 ASN A CA 1
ATOM 684 C C . ASN A 1 82 ? 14.551 -6.495 0.673 1.00 89.06 82 ASN A C 1
ATOM 686 O O . ASN A 1 82 ? 15.428 -5.634 0.554 1.00 89.06 82 ASN A O 1
ATOM 690 N N . THR A 1 83 ? 13.268 -6.244 0.450 1.00 92.31 83 THR A N 1
ATOM 691 C CA . THR A 1 83 ? 12.743 -4.955 0.002 1.00 92.31 83 THR A CA 1
ATOM 692 C C . THR A 1 83 ? 11.557 -4.522 0.857 1.00 92.31 83 THR A C 1
ATOM 694 O O . THR A 1 83 ? 11.081 -5.275 1.699 1.00 92.31 83 THR A O 1
ATOM 697 N N . SER A 1 84 ? 11.086 -3.295 0.662 1.00 94.31 84 SER A N 1
ATOM 698 C CA . SER A 1 84 ? 9.831 -2.798 1.232 1.00 94.31 84 SER A CA 1
ATOM 699 C C . SER A 1 84 ? 8.880 -2.407 0.107 1.00 94.31 84 SER A C 1
ATOM 701 O O . SER A 1 84 ? 9.316 -2.180 -1.026 1.00 94.31 84 SER A O 1
ATOM 703 N N . TYR A 1 85 ? 7.582 -2.273 0.400 1.00 93.38 85 TYR A N 1
ATOM 704 C CA . TYR A 1 85 ? 6.631 -1.810 -0.613 1.00 93.38 85 TYR A CA 1
ATOM 705 C C . TYR A 1 85 ? 7.027 -0.429 -1.141 1.00 93.38 85 TYR A C 1
ATOM 707 O O . TYR A 1 85 ? 6.948 -0.195 -2.342 1.00 93.38 85 TYR A O 1
ATOM 715 N N . ARG A 1 86 ? 7.546 0.463 -0.285 1.00 93.75 86 ARG A N 1
ATOM 716 C CA . ARG A 1 86 ? 8.047 1.783 -0.699 1.00 93.75 86 ARG A CA 1
ATOM 717 C C . ARG A 1 86 ? 9.153 1.694 -1.752 1.00 93.75 86 ARG A C 1
ATOM 719 O O . ARG A 1 86 ? 9.088 2.401 -2.756 1.00 93.75 86 ARG A O 1
ATOM 726 N N . ARG A 1 87 ? 10.134 0.810 -1.558 1.00 92.94 87 ARG A N 1
ATOM 727 C CA . ARG A 1 87 ? 11.209 0.578 -2.540 1.00 92.94 87 ARG A CA 1
ATOM 728 C C . ARG A 1 87 ? 10.682 -0.076 -3.814 1.00 92.94 87 ARG A C 1
ATOM 730 O O . ARG A 1 87 ? 11.062 0.327 -4.908 1.00 92.94 87 ARG A O 1
ATOM 737 N N . LEU A 1 88 ? 9.774 -1.039 -3.678 1.00 92.06 88 LEU A N 1
ATOM 738 C CA . LEU A 1 88 ? 9.145 -1.719 -4.805 1.00 92.06 88 LEU A CA 1
ATOM 739 C C . LEU A 1 88 ? 8.353 -0.747 -5.697 1.00 92.06 88 LEU A C 1
ATOM 741 O O . LEU A 1 88 ? 8.487 -0.785 -6.917 1.00 92.06 88 LEU A O 1
ATOM 745 N N . PHE A 1 89 ? 7.596 0.177 -5.101 1.00 91.94 89 PHE A N 1
ATOM 746 C CA . PHE A 1 89 ? 6.910 1.250 -5.827 1.00 91.94 89 PHE A CA 1
ATOM 747 C C . PHE A 1 89 ? 7.884 2.105 -6.642 1.00 91.94 89 PHE A C 1
ATOM 749 O O . PHE A 1 89 ? 7.649 2.354 -7.821 1.00 91.94 89 PHE A O 1
ATOM 756 N N . GLN A 1 90 ? 8.991 2.540 -6.031 1.00 92.25 90 GLN A N 1
ATOM 757 C CA . GLN A 1 90 ? 10.018 3.324 -6.726 1.00 92.25 90 GLN A CA 1
ATOM 758 C C . GLN A 1 90 ? 10.625 2.537 -7.892 1.00 92.25 90 GLN A C 1
ATOM 760 O O . GLN A 1 90 ? 10.792 3.080 -8.982 1.00 92.25 90 GLN A O 1
ATOM 765 N N . ARG A 1 91 ? 10.887 1.242 -7.689 1.00 91.25 91 ARG A N 1
ATOM 766 C CA . ARG A 1 91 ? 11.392 0.350 -8.735 1.00 91.25 91 ARG A CA 1
ATOM 767 C C . ARG A 1 91 ? 10.418 0.239 -9.906 1.00 91.25 91 ARG A C 1
ATOM 769 O O . ARG A 1 91 ? 10.854 0.351 -11.044 1.00 91.25 91 ARG A O 1
ATOM 776 N N . GLN A 1 92 ? 9.114 0.114 -9.651 1.00 90.81 92 GLN A N 1
ATOM 777 C CA . GLN A 1 92 ? 8.112 0.070 -10.723 1.00 90.81 92 GLN A CA 1
ATOM 778 C C . GLN A 1 92 ? 8.035 1.369 -11.527 1.00 90.81 92 GLN A C 1
ATOM 780 O O . GLN A 1 92 ? 7.885 1.317 -12.746 1.00 90.81 92 GLN A O 1
ATOM 785 N N . VAL A 1 93 ? 8.227 2.529 -10.891 1.00 92.19 93 VAL A N 1
ATOM 786 C CA . VAL A 1 93 ? 8.338 3.804 -11.622 1.00 92.19 93 VAL A CA 1
ATOM 787 C C . VAL A 1 93 ? 9.550 3.789 -12.562 1.00 92.19 93 VAL A C 1
ATOM 789 O O . VAL A 1 93 ? 9.412 4.139 -13.732 1.00 92.19 93 VAL A O 1
ATOM 792 N N . VAL A 1 94 ? 10.712 3.328 -12.088 1.00 91.44 94 VAL A N 1
ATOM 793 C CA . VAL A 1 94 ? 11.939 3.229 -12.905 1.00 91.44 94 VAL A CA 1
ATOM 794 C C . VAL A 1 94 ? 11.793 2.194 -14.026 1.00 91.44 94 VAL A C 1
ATOM 796 O O . VAL A 1 94 ? 12.228 2.429 -15.151 1.00 91.44 94 VAL A O 1
ATOM 799 N N . ASN A 1 95 ? 11.153 1.056 -13.756 1.00 90.25 95 ASN A N 1
ATOM 800 C CA . ASN A 1 95 ? 10.876 0.033 -14.765 1.00 90.25 95 ASN A CA 1
ATOM 801 C C . ASN A 1 95 ? 9.955 0.574 -15.864 1.00 90.25 95 ASN A C 1
ATOM 803 O O . ASN A 1 95 ? 10.195 0.333 -17.046 1.00 90.25 95 ASN A O 1
ATOM 807 N N . MET A 1 96 ? 8.938 1.351 -15.486 1.00 90.12 96 MET A N 1
ATOM 808 C CA . MET A 1 96 ? 8.046 2.017 -16.431 1.00 90.12 96 MET A CA 1
ATOM 809 C C . MET A 1 96 ? 8.786 3.062 -17.272 1.00 90.12 96 MET A C 1
ATOM 811 O O . MET A 1 96 ? 8.600 3.117 -18.486 1.00 90.12 96 MET A O 1
ATOM 815 N N . GLU A 1 97 ? 9.658 3.862 -16.656 1.00 91.62 97 GLU A N 1
ATOM 816 C CA . GLU A 1 97 ? 10.516 4.815 -17.367 1.00 91.62 97 GLU A CA 1
ATOM 817 C C . GLU A 1 97 ? 11.382 4.107 -18.420 1.00 91.62 97 GLU A C 1
ATOM 819 O O . GLU A 1 97 ? 11.368 4.494 -19.589 1.00 91.62 97 GLU A O 1
ATOM 824 N N . ARG A 1 98 ? 12.075 3.027 -18.038 1.00 90.00 98 ARG A N 1
ATOM 825 C CA . ARG A 1 98 ? 12.905 2.228 -18.956 1.00 90.00 98 ARG A CA 1
ATOM 826 C C . ARG A 1 98 ? 12.093 1.619 -20.090 1.00 90.00 98 ARG A C 1
ATOM 828 O O . ARG A 1 98 ? 12.505 1.732 -21.240 1.00 90.00 98 ARG A O 1
ATOM 835 N N . ALA A 1 99 ? 10.931 1.040 -19.789 1.00 90.94 99 ALA A N 1
ATOM 836 C CA . ALA A 1 99 ? 10.045 0.473 -20.801 1.00 90.94 99 ALA A CA 1
ATOM 837 C C . ALA A 1 99 ? 9.636 1.524 -21.847 1.00 90.94 99 ALA A C 1
ATOM 839 O O . ALA A 1 99 ? 9.661 1.258 -23.048 1.00 90.94 99 ALA A O 1
ATOM 840 N N . ILE A 1 100 ? 9.336 2.751 -21.407 1.00 89.81 100 ILE A N 1
ATOM 841 C CA . ILE A 1 100 ? 8.995 3.864 -22.302 1.00 89.81 100 ILE A CA 1
ATOM 842 C C . ILE A 1 100 ? 10.210 4.309 -23.130 1.00 89.81 100 ILE A C 1
ATOM 844 O O . ILE A 1 100 ? 10.088 4.459 -24.347 1.00 89.81 100 ILE A O 1
ATOM 848 N N . LEU A 1 101 ? 11.367 4.524 -22.495 1.00 93.06 101 LEU A N 1
ATOM 849 C CA . LEU A 1 101 ? 12.571 5.042 -23.159 1.00 93.06 101 LEU A CA 1
ATOM 850 C C . LEU A 1 101 ? 13.170 4.041 -24.154 1.00 93.06 101 LEU A C 1
ATOM 852 O O . LEU A 1 101 ? 13.521 4.418 -25.272 1.00 93.06 101 LEU A O 1
ATOM 856 N N . ASN A 1 102 ? 13.240 2.767 -23.770 1.00 92.62 102 ASN A N 1
ATOM 857 C CA . ASN 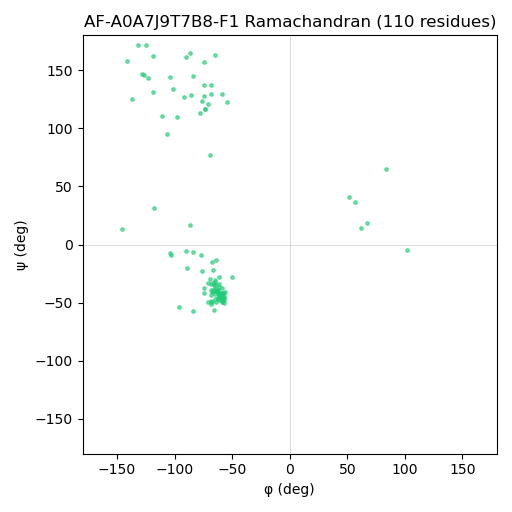A 1 102 ? 13.851 1.703 -24.567 1.00 92.62 102 ASN A CA 1
ATOM 858 C C . ASN A 1 102 ? 12.853 1.009 -25.506 1.00 92.62 102 ASN A C 1
ATOM 860 O O . ASN A 1 102 ? 13.258 0.185 -26.322 1.00 92.62 102 ASN A O 1
ATOM 864 N N . ARG A 1 103 ? 11.557 1.350 -25.419 1.00 89.94 103 ARG A N 1
ATOM 865 C CA . ARG A 1 103 ? 10.452 0.668 -26.123 1.00 89.94 103 ARG A CA 1
ATOM 866 C C . ARG A 1 103 ? 10.388 -0.831 -25.815 1.00 89.94 103 ARG A C 1
ATOM 868 O O . ARG A 1 103 ? 10.070 -1.641 -26.684 1.00 89.94 103 ARG A O 1
ATOM 875 N N . GLU A 1 104 ? 10.694 -1.178 -24.574 1.00 90.69 104 GLU A N 1
ATOM 876 C CA . GLU A 1 104 ? 10.626 -2.540 -24.054 1.00 90.69 104 GLU A CA 1
ATOM 877 C C . GLU A 1 104 ? 9.243 -2.819 -23.454 1.00 90.69 104 GLU A C 1
ATOM 879 O O . GLU A 1 104 ? 8.474 -1.908 -23.134 1.00 90.69 104 GLU A O 1
ATOM 884 N N . GLU A 1 105 ? 8.913 -4.098 -23.293 1.00 87.38 105 GLU A N 1
ATOM 885 C CA . GLU A 1 105 ? 7.683 -4.495 -22.619 1.00 87.38 105 GLU A CA 1
ATOM 886 C C . GLU A 1 105 ? 7.830 -4.327 -21.102 1.00 87.38 105 GLU A C 1
ATOM 888 O O . GLU A 1 105 ? 8.723 -4.894 -20.473 1.00 87.38 105 GLU A O 1
ATOM 893 N N . TYR A 1 106 ? 6.932 -3.548 -20.503 1.00 86.69 106 TYR A N 1
ATOM 894 C CA . TYR A 1 106 ? 6.898 -3.346 -19.060 1.00 86.69 106 TYR A CA 1
ATOM 895 C C . TYR A 1 106 ? 6.473 -4.622 -18.328 1.00 86.69 106 TYR A C 1
ATOM 897 O O . TYR A 1 106 ? 5.424 -5.195 -18.628 1.00 86.69 106 TYR A O 1
ATOM 905 N N . GLN A 1 107 ? 7.253 -5.007 -17.320 1.00 85.56 107 GLN A N 1
ATOM 906 C CA . GLN A 1 107 ? 6.959 -6.139 -16.447 1.00 85.56 107 GLN A CA 1
ATOM 907 C C . GLN A 1 107 ? 6.302 -5.644 -15.143 1.00 85.56 107 GLN A C 1
ATOM 909 O O . GLN A 1 107 ? 6.971 -4.992 -14.332 1.00 85.56 107 GLN A O 1
ATOM 914 N N . PRO A 1 108 ? 4.997 -5.906 -14.930 1.00 85.00 108 PRO A N 1
ATOM 915 C CA . PRO A 1 108 ? 4.299 -5.496 -13.718 1.00 85.00 108 PRO A CA 1
ATOM 916 C C . PRO A 1 108 ? 4.687 -6.369 -12.523 1.00 85.00 108 PRO A C 1
ATOM 918 O O . PRO A 1 108 ? 5.078 -7.527 -12.673 1.00 85.00 108 PRO A O 1
ATOM 921 N N . PHE A 1 109 ? 4.510 -5.829 -11.322 1.00 83.75 109 PHE A N 1
ATOM 922 C CA . PHE A 1 109 ? 4.719 -6.572 -10.092 1.00 83.75 109 PHE A CA 1
ATOM 923 C C . PHE A 1 109 ? 3.559 -7.547 -9.897 1.00 83.75 109 PHE A C 1
ATOM 925 O O . PHE A 1 109 ? 2.388 -7.159 -9.936 1.00 83.75 109 PHE A O 1
ATOM 932 N N . LEU A 1 110 ? 3.883 -8.819 -9.672 1.00 80.50 110 LEU A N 1
ATOM 933 C CA . LEU A 1 110 ? 2.896 -9.866 -9.451 1.00 80.50 110 LEU A CA 1
ATOM 934 C C . LEU A 1 110 ? 2.965 -10.341 -8.005 1.00 80.50 110 LEU A C 1
ATOM 936 O O . LEU A 1 110 ? 3.897 -11.023 -7.588 1.00 80.50 110 LEU A O 1
ATOM 940 N N . VAL A 1 111 ? 1.921 -10.015 -7.251 1.00 73.31 111 VAL A N 1
ATOM 941 C CA . VAL A 1 111 ? 1.698 -10.589 -5.924 1.00 73.31 111 VAL A CA 1
ATOM 942 C C . VAL A 1 111 ? 1.306 -12.051 -6.109 1.00 73.31 111 VAL A C 1
ATOM 944 O O . VAL A 1 111 ? 0.317 -12.338 -6.785 1.00 73.31 111 VAL A O 1
ATOM 947 N N . ARG A 1 112 ? 2.081 -12.966 -5.527 1.00 63.16 112 ARG A N 1
ATOM 948 C CA . ARG A 1 112 ? 1.796 -14.405 -5.492 1.00 63.16 112 ARG A CA 1
ATOM 949 C C . ARG A 1 112 ? 1.583 -14.882 -4.067 1.00 63.16 112 ARG A C 1
ATOM 951 O O . ARG A 1 112 ? 2.305 -14.385 -3.173 1.00 63.16 112 ARG A O 1
#

Foldseek 3Di:
DQPPDDDPPDPSPVVVLCVLVCVVQPVVLVVVCVVVVVDDPVQWDADPVRDIDGDPVSVVSSVVSSVCQQQDWDQDPVVRDTDGVVVVSVVLVVLVVCCVVVVNDRDGDDDD

Nearest PDB structures (foldseek):
  8d3q-assembly1_A  TM=8.910E-01  e=7.734E-07  Halalkalibacterium halodurans C-125
  2yzs-assembly1_A-2  TM=9.011E-01  e=7.643E-06  Aquifex aeolicus
  2yzs-assembly1_B-2  TM=8.964E-01  e=7.171E-06  Aquifex aeolicus
  6opm-assembly1_C  TM=8.961E-01  e=3.706E-04  Methanosarcina mazei
  6opm-assembly1_D  TM=8.099E-01  e=1.727E-04  Methanosarcina mazei

Secondary structure (DSSP, 8-state):
--TT-SSTT--HHHHHHHHHHIIIIIIHHHHHHHHTTSS-GGGEEE-TTS-EEE-HHHHHHHHHHHHHHHH-EEEETTTTEEEEHHHHHHHHHHHHHHHHHHTPPP------